Protein AF-A0A8S9ZJB3-F1 (afdb_monomer)

Secondary structure (DSSP, 8-state):
--HHHHHHHHHHHHHHHHHTT---S-------S-S----TTS-SS--S-SEEEEEESS--EEEE-TTS-EEEE-TT-EEEEEHHHHHHHHHTTSEE-TT-----

Sequence (104 aa):
MNKNGLKIIMKLLLNFKMNLGKEDEENDEGEINGGNGVNLFNFVDPPDKLMVKVRAIKDSGEFETSDGITIILSKGAVHLLPRQDCENLVRKVFIELPNVLFNR

Solvent-accessible surface area (backbone atoms only — not comparable to full-atom values): 6706 Å² total; per-residue (Å²): 134,59,74,68,60,55,51,50,52,51,52,50,52,50,52,50,63,74,52,62,86,63,72,74,98,66,93,71,98,67,90,72,86,61,100,76,72,78,63,80,85,55,72,80,60,80,81,90,54,67,64,40,61,33,32,21,70,40,71,66,52,76,45,73,41,93,88,72,51,75,44,75,38,41,56,67,41,74,48,80,42,50,43,79,58,44,53,63,34,40,76,71,61,38,36,46,60,88,74,74,67,73,84,123

Foldseek 3Di:
DDPVVVVVVVVVVLVCVVCVPPDDPDDDPDPPPDPDDDPCVPCVDPPPDQKFKKFFQAFDQWDAAPVRDIDGQHHRDIDIHGSVRVVVCVNVRGIDGPPPPPPD

Mean predicted aligned error: 14.65 Å

Structure (mmCIF, N/CA/C/O backbone):
data_AF-A0A8S9ZJB3-F1
#
_entry.id   AF-A0A8S9ZJB3-F1
#
loop_
_atom_site.group_PDB
_atom_site.id
_atom_site.type_symbol
_atom_site.label_atom_id
_atom_site.label_alt_id
_atom_site.label_comp_id
_atom_site.label_asym_id
_atom_site.label_entity_id
_atom_site.label_seq_id
_atom_site.pdbx_PDB_ins_code
_atom_site.Cartn_x
_atom_site.Cartn_y
_atom_site.Cartn_z
_atom_site.occupancy
_atom_site.B_iso_or_equiv
_atom_site.auth_seq_id
_atom_site.auth_comp_id
_atom_site.auth_asym_id
_atom_site.auth_atom_id
_atom_site.pdbx_PDB_model_num
ATOM 1 N N . MET A 1 1 ? 1.118 -24.696 17.067 1.00 54.06 1 MET A N 1
ATOM 2 C CA . MET A 1 1 ? 1.921 -23.471 17.299 1.00 54.06 1 MET A CA 1
ATOM 3 C C . MET A 1 1 ? 1.103 -22.498 18.152 1.00 54.06 1 MET A C 1
ATOM 5 O O . MET A 1 1 ? -0.030 -22.207 17.790 1.00 54.06 1 MET A O 1
ATOM 9 N N . ASN A 1 2 ? 1.596 -22.085 19.328 1.00 67.00 2 ASN A N 1
ATOM 10 C CA . ASN A 1 2 ? 0.842 -21.243 20.275 1.00 67.00 2 ASN A CA 1
ATOM 11 C C . ASN A 1 2 ? 0.669 -19.815 19.711 1.00 67.00 2 ASN A C 1
ATOM 13 O O . ASN A 1 2 ? 1.636 -19.226 19.224 1.00 67.00 2 ASN A O 1
ATOM 17 N N . LYS A 1 3 ? -0.545 -19.247 19.799 1.00 63.62 3 LYS A N 1
ATOM 18 C CA . LYS A 1 3 ? -0.897 -17.892 19.317 1.00 63.62 3 LYS A CA 1
ATOM 19 C C . LYS A 1 3 ? 0.048 -16.804 19.851 1.00 63.62 3 LYS A C 1
ATOM 21 O O . LYS A 1 3 ? 0.282 -15.809 19.170 1.00 63.62 3 LYS A O 1
ATOM 26 N N . ASN A 1 4 ? 0.627 -17.014 21.033 1.00 70.12 4 ASN A N 1
ATOM 27 C CA . ASN A 1 4 ? 1.584 -16.089 21.641 1.00 70.12 4 ASN A CA 1
ATOM 28 C C . ASN A 1 4 ? 2.956 -16.125 20.951 1.00 70.12 4 ASN A C 1
ATOM 30 O O . ASN A 1 4 ? 3.539 -15.073 20.706 1.00 70.12 4 ASN A O 1
ATOM 34 N N . GLY A 1 5 ? 3.432 -17.309 20.552 1.00 69.50 5 GLY A N 1
ATOM 35 C CA . GLY A 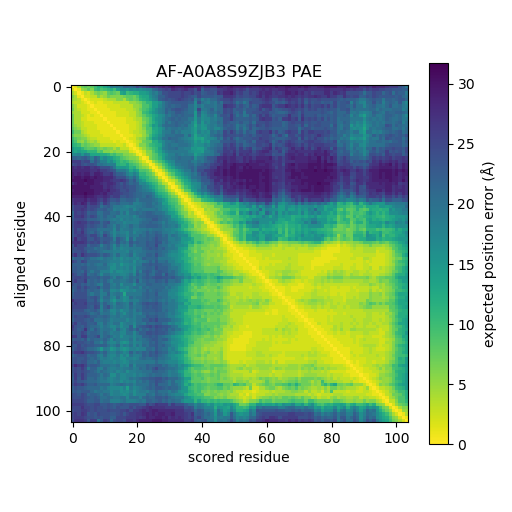1 5 ? 4.688 -17.456 19.808 1.00 69.50 5 GLY A CA 1
ATOM 36 C C . GLY A 1 5 ? 4.613 -16.817 18.421 1.00 69.50 5 GLY A C 1
ATOM 37 O O . GLY A 1 5 ? 5.542 -16.142 17.992 1.00 69.50 5 GLY A O 1
ATOM 38 N N . LEU A 1 6 ? 3.459 -16.937 17.760 1.00 59.84 6 LEU A N 1
ATOM 39 C CA . LEU A 1 6 ? 3.234 -16.338 16.442 1.00 59.84 6 LEU A CA 1
ATOM 40 C C . LEU A 1 6 ? 3.214 -14.798 16.500 1.00 59.84 6 LEU A C 1
ATOM 42 O O . LEU A 1 6 ? 3.757 -14.139 15.617 1.00 59.84 6 LEU A O 1
ATOM 46 N N . LYS A 1 7 ? 2.662 -14.217 17.578 1.00 58.25 7 LYS A N 1
ATOM 47 C CA . LYS A 1 7 ? 2.715 -12.765 17.834 1.00 58.25 7 LYS A CA 1
ATOM 48 C C . LYS A 1 7 ? 4.140 -12.264 18.064 1.00 58.25 7 LYS A C 1
ATOM 50 O O . LYS A 1 7 ? 4.480 -11.190 17.581 1.00 58.25 7 LYS A O 1
ATOM 55 N N . ILE A 1 8 ? 4.958 -13.027 18.787 1.00 79.06 8 ILE A N 1
ATOM 56 C CA . ILE A 1 8 ? 6.355 -12.669 19.071 1.00 79.06 8 ILE A CA 1
ATOM 57 C C . ILE A 1 8 ? 7.169 -12.646 17.776 1.00 79.06 8 ILE A C 1
ATOM 59 O O . ILE A 1 8 ? 7.843 -11.658 17.497 1.00 79.06 8 ILE A O 1
ATOM 63 N N . ILE A 1 9 ? 7.034 -13.687 16.952 1.00 73.00 9 ILE A N 1
ATOM 64 C CA . ILE A 1 9 ? 7.740 -13.795 15.671 1.00 73.00 9 ILE A CA 1
ATOM 65 C C . ILE A 1 9 ? 7.311 -12.677 14.713 1.00 73.00 9 ILE A C 1
ATOM 67 O O . ILE A 1 9 ? 8.162 -12.038 14.103 1.00 73.00 9 ILE A O 1
ATOM 71 N N . MET A 1 10 ? 6.013 -12.366 14.635 1.00 56.34 10 MET A N 1
ATOM 72 C CA . MET A 1 10 ? 5.525 -11.246 13.820 1.00 56.34 10 MET A CA 1
ATOM 73 C C . MET A 1 10 ? 6.046 -9.891 14.302 1.00 56.34 10 MET A C 1
ATOM 75 O O . MET A 1 10 ? 6.394 -9.043 13.485 1.00 56.34 10 MET A O 1
ATOM 79 N N . LYS A 1 11 ? 6.148 -9.685 15.619 1.00 63.81 11 LYS A N 1
ATOM 80 C CA . LYS A 1 11 ? 6.689 -8.446 16.189 1.00 63.81 11 LYS A CA 1
ATOM 81 C C . LYS A 1 11 ? 8.191 -8.307 15.917 1.00 63.81 11 LYS A C 1
ATOM 83 O O . LYS A 1 11 ? 8.638 -7.213 15.595 1.00 63.81 11 LYS A O 1
ATOM 88 N N . LEU A 1 12 ? 8.941 -9.410 15.981 1.00 69.75 12 LEU A N 1
ATOM 89 C CA . LEU A 1 12 ? 10.357 -9.474 15.602 1.00 69.75 12 LEU A CA 1
ATOM 90 C C . LEU A 1 12 ? 10.564 -9.195 14.111 1.00 69.75 12 LEU A C 1
ATOM 92 O O . LEU A 1 12 ? 11.403 -8.372 13.769 1.00 69.75 12 LEU A O 1
ATOM 96 N N . LEU A 1 13 ? 9.764 -9.809 13.236 1.00 68.50 13 LEU A N 1
ATOM 97 C CA . LEU A 1 13 ? 9.792 -9.559 11.791 1.00 68.50 13 LEU A CA 1
ATOM 98 C C . LEU A 1 13 ? 9.463 -8.105 11.451 1.00 68.50 13 LEU A C 1
ATOM 100 O O . LEU A 1 13 ? 10.121 -7.514 10.600 1.00 68.50 13 LEU A O 1
ATOM 104 N N . LEU A 1 14 ? 8.467 -7.519 12.121 1.00 65.38 14 LEU A N 1
ATOM 105 C CA . LEU A 1 14 ? 8.123 -6.111 11.942 1.00 65.38 14 LEU A CA 1
ATOM 106 C C . LEU A 1 14 ? 9.280 -5.212 12.390 1.00 65.38 14 LEU A C 1
ATOM 108 O O . LEU A 1 14 ? 9.643 -4.288 11.675 1.00 65.38 14 LEU A O 1
ATOM 112 N N . ASN A 1 15 ? 9.899 -5.513 13.533 1.00 65.50 15 ASN A N 1
ATOM 113 C CA . ASN A 1 15 ? 11.024 -4.733 14.042 1.00 65.50 15 ASN A CA 1
ATOM 114 C C . ASN A 1 15 ? 12.263 -4.862 13.141 1.00 65.50 15 ASN A C 1
ATOM 116 O O . ASN A 1 15 ? 12.919 -3.871 12.850 1.00 65.50 15 ASN A O 1
ATOM 120 N N . PHE A 1 16 ? 12.547 -6.060 12.631 1.00 69.19 16 PHE A N 1
ATOM 121 C CA . PHE A 1 16 ? 13.622 -6.288 11.667 1.00 69.19 16 PHE A CA 1
ATOM 122 C C . PHE A 1 16 ? 13.385 -5.501 10.371 1.00 69.19 16 PHE A C 1
ATOM 124 O O . PHE A 1 16 ? 14.266 -4.774 9.928 1.00 69.19 16 PHE A O 1
ATOM 131 N N . LYS A 1 17 ? 12.164 -5.545 9.820 1.00 62.09 17 LYS A N 1
ATOM 132 C CA . LYS A 1 17 ? 11.786 -4.763 8.630 1.00 62.09 17 LYS A CA 1
ATOM 133 C C . LYS A 1 17 ? 11.864 -3.250 8.850 1.00 62.09 17 LYS A C 1
ATOM 135 O O . LYS A 1 17 ? 12.213 -2.532 7.926 1.00 62.09 17 LYS A O 1
ATOM 140 N N . MET A 1 18 ? 11.543 -2.769 10.051 1.00 59.41 18 MET A N 1
ATOM 141 C CA . MET A 1 18 ? 11.586 -1.340 10.387 1.00 59.41 18 MET A CA 1
ATOM 142 C C . MET A 1 18 ? 13.001 -0.805 10.623 1.00 59.41 18 MET A C 1
ATOM 144 O O . MET A 1 18 ? 13.177 0.410 10.650 1.00 59.41 18 MET A O 1
ATOM 148 N N . ASN A 1 19 ? 13.982 -1.682 10.841 1.00 62.72 19 ASN A N 1
ATOM 149 C CA . ASN A 1 19 ? 15.374 -1.300 11.090 1.00 62.72 19 ASN A CA 1
ATOM 150 C C . ASN A 1 19 ? 16.316 -1.711 9.951 1.00 62.72 19 ASN A C 1
ATOM 152 O O . ASN A 1 19 ? 17.501 -1.409 9.998 1.00 62.72 19 ASN A O 1
ATOM 156 N N . LEU A 1 20 ? 15.796 -2.365 8.913 1.00 55.19 20 LEU A N 1
ATOM 157 C CA . LEU A 1 20 ? 16.545 -2.643 7.699 1.00 55.19 20 LEU A CA 1
ATOM 158 C C . LEU A 1 20 ? 16.726 -1.349 6.894 1.00 55.19 20 LEU A C 1
ATOM 160 O O . LEU A 1 20 ? 15.736 -0.728 6.510 1.00 55.19 20 LEU A O 1
ATOM 164 N N . GLY A 1 21 ? 17.973 -0.952 6.638 1.00 50.91 21 GLY A N 1
ATOM 165 C CA . GLY A 1 21 ? 18.290 0.257 5.866 1.00 50.91 21 GLY A CA 1
ATOM 166 C C . GLY A 1 21 ? 18.156 1.568 6.644 1.00 50.91 21 GLY A C 1
ATOM 167 O O . GLY A 1 21 ? 18.165 2.630 6.034 1.00 50.91 21 GLY A O 1
ATOM 168 N N . LYS A 1 22 ? 18.028 1.514 7.977 1.00 57.78 22 LYS A N 1
ATOM 169 C CA . LYS A 1 22 ? 18.418 2.658 8.803 1.00 57.78 22 LYS A CA 1
ATOM 170 C C . LYS A 1 22 ? 19.936 2.621 8.894 1.00 57.78 22 LYS A C 1
ATOM 172 O O . LYS A 1 22 ? 20.476 1.745 9.563 1.00 57.78 22 LYS A O 1
ATOM 177 N N . GLU A 1 23 ? 20.585 3.489 8.137 1.00 58.19 23 GLU A N 1
ATOM 178 C CA . GLU A 1 23 ? 22.001 3.794 8.311 1.00 58.19 23 GLU A CA 1
ATOM 179 C C . GLU A 1 23 ? 22.188 4.348 9.729 1.00 58.19 23 GLU A C 1
ATOM 181 O O . GLU A 1 23 ? 21.340 5.102 10.220 1.00 58.19 23 GLU A O 1
ATOM 186 N N . ASP A 1 24 ? 23.253 3.925 10.411 1.00 54.84 24 ASP A N 1
ATOM 187 C CA . ASP A 1 24 ? 23.733 4.670 11.568 1.00 54.84 24 ASP A CA 1
ATOM 188 C C . ASP A 1 24 ? 24.014 6.094 11.068 1.00 54.84 24 ASP A C 1
ATOM 190 O O . ASP A 1 24 ? 24.601 6.260 10.000 1.00 54.84 24 ASP A O 1
ATOM 194 N N . GLU A 1 25 ? 23.540 7.120 11.777 1.00 54.03 25 GLU A N 1
ATOM 195 C CA . GLU A 1 25 ? 23.898 8.511 11.483 1.00 54.03 25 GLU A CA 1
ATOM 196 C C . GLU A 1 25 ? 25.404 8.706 11.745 1.00 54.03 25 GLU A C 1
ATOM 198 O O . GLU A 1 25 ? 25.810 9.272 12.757 1.00 54.03 25 GLU A O 1
ATOM 203 N N . GLU A 1 26 ? 26.250 8.221 10.842 1.00 53.84 26 GLU A N 1
ATOM 204 C CA . GLU A 1 26 ? 27.642 8.616 10.706 1.00 53.84 26 GLU A CA 1
ATOM 205 C C . GLU A 1 26 ? 27.876 9.027 9.254 1.00 53.84 26 GLU A C 1
ATOM 207 O O . GLU A 1 26 ? 27.644 8.274 8.313 1.00 53.84 26 GLU A O 1
ATOM 212 N N . ASN A 1 27 ? 28.269 10.292 9.108 1.00 58.50 27 ASN A N 1
ATOM 213 C CA . ASN A 1 27 ? 28.567 10.957 7.850 1.00 58.50 27 ASN A CA 1
ATOM 214 C C . ASN A 1 27 ? 29.489 10.102 6.971 1.00 58.50 27 ASN A C 1
ATOM 216 O O . ASN A 1 27 ? 30.607 9.815 7.391 1.00 58.50 27 ASN A O 1
ATOM 220 N N . ASP A 1 28 ? 29.091 9.822 5.730 1.00 44.66 28 ASP A N 1
ATOM 221 C CA . ASP A 1 28 ? 30.073 9.628 4.668 1.00 44.66 28 ASP A CA 1
ATOM 222 C C . ASP A 1 28 ? 29.515 10.078 3.314 1.00 44.66 28 ASP A C 1
ATOM 224 O O . ASP A 1 28 ? 28.555 9.530 2.765 1.00 44.66 28 ASP A O 1
ATOM 228 N N . GLU A 1 29 ? 30.124 11.137 2.789 1.00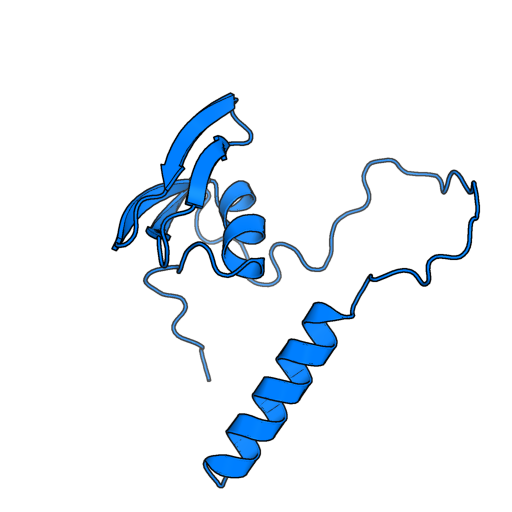 55.84 29 GLU A N 1
ATOM 229 C CA . GLU A 1 29 ? 29.932 11.650 1.439 1.00 55.84 29 GLU A CA 1
ATOM 230 C C . GLU A 1 29 ? 30.553 10.651 0.450 1.00 55.84 29 GLU A C 1
ATOM 232 O O . GLU A 1 29 ? 31.677 10.814 -0.021 1.00 55.84 29 GLU A O 1
ATOM 237 N N . GLY A 1 30 ? 29.833 9.569 0.163 1.00 41.19 30 GLY A N 1
ATOM 238 C CA . GLY A 1 30 ? 30.260 8.529 -0.766 1.00 41.19 30 GLY A CA 1
ATOM 239 C C . GLY A 1 30 ? 29.276 8.381 -1.913 1.00 41.19 30 GLY A C 1
ATOM 240 O O . GLY A 1 30 ? 28.302 7.641 -1.813 1.00 41.19 30 GLY A O 1
ATOM 241 N N . GLU A 1 31 ? 29.541 9.058 -3.027 1.00 57.31 31 GLU A N 1
ATOM 242 C CA . GLU A 1 31 ? 28.855 8.846 -4.301 1.00 57.31 31 GLU A CA 1
ATOM 243 C C . GLU A 1 31 ? 29.125 7.413 -4.812 1.00 57.31 31 GLU A C 1
ATOM 245 O O . GLU A 1 31 ? 30.055 7.141 -5.575 1.00 57.31 31 GLU A O 1
ATOM 250 N N . ILE A 1 32 ? 28.314 6.450 -4.372 1.00 48.47 32 ILE A N 1
ATOM 251 C CA . ILE A 1 32 ? 28.300 5.089 -4.916 1.00 48.47 32 ILE A CA 1
ATOM 252 C C . ILE A 1 32 ? 27.499 5.073 -6.222 1.00 48.47 32 ILE A C 1
ATOM 254 O O . ILE A 1 32 ? 26.283 4.915 -6.242 1.00 48.47 32 ILE A O 1
ATOM 258 N N . ASN A 1 33 ? 28.231 5.270 -7.321 1.00 45.03 33 ASN A N 1
ATOM 259 C CA . ASN A 1 33 ? 28.012 4.710 -8.660 1.00 45.03 33 ASN A CA 1
ATOM 260 C C . ASN A 1 33 ? 26.689 3.936 -8.865 1.00 45.03 33 ASN A C 1
ATOM 262 O O . ASN A 1 33 ? 26.578 2.767 -8.496 1.00 45.03 33 ASN A O 1
ATOM 266 N N . GLY A 1 34 ? 25.743 4.559 -9.581 1.00 43.28 34 GLY A N 1
ATOM 267 C CA . GLY A 1 34 ? 24.556 3.901 -10.137 1.00 43.28 34 GLY A CA 1
ATOM 268 C C . GLY A 1 34 ? 23.239 4.441 -9.583 1.00 43.28 34 GLY A C 1
ATOM 269 O O . GLY A 1 34 ? 22.549 3.744 -8.848 1.00 43.28 34 GLY A O 1
ATOM 270 N N . GLY A 1 35 ? 22.845 5.652 -9.995 1.00 44.38 35 GLY A N 1
ATOM 271 C CA . GLY A 1 35 ? 21.630 6.369 -9.553 1.00 44.38 35 GLY A CA 1
ATOM 272 C C . GLY A 1 35 ? 20.273 5.683 -9.801 1.00 44.38 35 GLY A C 1
ATOM 273 O O . GLY A 1 35 ? 19.232 6.284 -9.562 1.00 44.38 35 GLY A O 1
ATOM 274 N N . ASN A 1 36 ? 20.271 4.420 -10.227 1.00 56.34 36 ASN A N 1
ATOM 275 C CA . ASN A 1 36 ? 19.101 3.565 -10.397 1.00 56.34 36 ASN A CA 1
ATOM 276 C C . ASN A 1 36 ? 19.296 2.245 -9.630 1.00 56.34 36 ASN A C 1
ATOM 278 O O . ASN A 1 36 ? 19.180 1.155 -10.194 1.00 56.34 36 ASN A O 1
ATOM 282 N N . GLY A 1 37 ? 19.616 2.327 -8.338 1.00 62.78 37 GLY A N 1
ATOM 283 C CA . GLY A 1 37 ? 19.548 1.166 -7.455 1.00 62.78 37 GLY A CA 1
ATOM 284 C C . GLY A 1 37 ? 18.127 0.595 -7.445 1.00 62.78 37 GLY A C 1
ATOM 285 O O . GLY A 1 37 ? 17.153 1.315 -7.226 1.00 62.78 37 GLY A O 1
ATOM 286 N N . VAL A 1 38 ? 17.985 -0.704 -7.705 1.00 60.16 38 VAL A N 1
ATOM 287 C CA . VAL A 1 38 ? 16.683 -1.375 -7.622 1.00 60.16 38 VAL A CA 1
ATOM 288 C C . VAL A 1 38 ? 16.387 -1.626 -6.147 1.00 60.16 38 VAL A C 1
ATOM 290 O O . VAL A 1 38 ? 17.127 -2.348 -5.480 1.00 60.16 38 VAL A O 1
ATOM 293 N N . ASN A 1 39 ? 15.316 -1.036 -5.613 1.00 64.94 39 ASN A N 1
ATOM 294 C CA . ASN A 1 39 ? 14.908 -1.300 -4.237 1.00 64.94 39 ASN A CA 1
ATOM 295 C C . ASN A 1 39 ? 14.346 -2.728 -4.134 1.00 64.94 39 ASN A C 1
ATOM 297 O O . ASN A 1 39 ? 13.184 -2.968 -4.448 1.00 64.94 39 ASN A O 1
ATOM 301 N N . LEU A 1 40 ? 15.174 -3.671 -3.678 1.00 65.25 40 LEU A N 1
ATOM 302 C CA . LEU A 1 40 ? 14.824 -5.090 -3.529 1.00 65.25 40 LEU A CA 1
ATOM 303 C C . LEU A 1 40 ? 13.747 -5.352 -2.456 1.00 65.25 40 LEU A C 1
ATOM 305 O O . LEU A 1 40 ? 13.234 -6.465 -2.359 1.00 65.25 40 LEU A O 1
ATOM 309 N N . PHE A 1 41 ? 13.398 -4.347 -1.643 1.00 63.12 41 PHE A N 1
ATOM 310 C CA . PHE A 1 41 ? 12.285 -4.418 -0.689 1.00 63.12 41 PHE A CA 1
ATOM 311 C C . PHE A 1 41 ? 10.949 -3.983 -1.295 1.00 63.12 41 PHE A C 1
ATOM 313 O O . PHE A 1 41 ? 9.907 -4.158 -0.651 1.00 63.12 41 PHE A O 1
ATOM 320 N N . ASN A 1 42 ? 10.970 -3.390 -2.490 1.00 61.06 42 ASN A N 1
ATOM 321 C CA . ASN A 1 42 ? 9.785 -3.080 -3.279 1.00 61.06 42 ASN A CA 1
ATOM 322 C C . ASN A 1 42 ? 9.400 -4.307 -4.122 1.00 61.06 42 ASN A C 1
ATOM 324 O O . ASN A 1 42 ? 10.268 -5.031 -4.602 1.00 61.06 42 ASN A O 1
ATOM 328 N N . PHE A 1 43 ? 8.102 -4.541 -4.314 1.00 62.97 43 PHE A N 1
ATOM 329 C CA . PHE A 1 43 ? 7.564 -5.552 -5.234 1.00 62.97 43 PHE A CA 1
ATOM 330 C C . PHE A 1 43 ? 8.044 -6.999 -5.000 1.00 62.97 43 PHE A C 1
ATOM 332 O O . PHE A 1 43 ? 8.228 -7.756 -5.950 1.00 62.97 43 PHE A O 1
ATOM 339 N N . VAL A 1 44 ? 8.221 -7.401 -3.733 1.00 63.97 44 VAL A N 1
ATOM 340 C CA . VAL A 1 44 ? 8.599 -8.785 -3.361 1.00 63.97 44 VAL A CA 1
ATOM 341 C C . VAL A 1 44 ? 7.588 -9.807 -3.896 1.00 63.97 44 VAL A C 1
ATOM 343 O O . VAL A 1 44 ? 7.967 -10.906 -4.292 1.00 63.97 44 VAL A O 1
ATOM 346 N N . ASP A 1 45 ? 6.312 -9.420 -3.949 1.00 63.31 45 ASP A N 1
ATOM 347 C CA . ASP A 1 45 ? 5.292 -10.157 -4.687 1.00 63.31 45 ASP A CA 1
ATOM 348 C C . ASP A 1 45 ? 5.237 -9.647 -6.135 1.00 63.31 45 ASP A C 1
ATOM 350 O O . ASP A 1 45 ? 5.151 -8.424 -6.330 1.00 63.31 45 ASP A O 1
ATOM 354 N N . PRO A 1 46 ? 5.220 -10.545 -7.141 1.00 60.69 46 PRO A N 1
ATOM 355 C CA . PRO A 1 46 ? 5.106 -10.148 -8.538 1.00 60.69 46 PRO A CA 1
ATOM 356 C C . PRO A 1 46 ? 3.882 -9.235 -8.733 1.00 60.69 46 PRO A C 1
ATOM 358 O O . PRO A 1 46 ? 2.810 -9.500 -8.178 1.00 60.69 46 PRO A O 1
ATOM 361 N N . PRO A 1 47 ? 4.014 -8.121 -9.475 1.00 62.62 47 PRO A N 1
ATOM 362 C CA . PRO A 1 47 ? 2.921 -7.175 -9.621 1.00 62.62 47 PRO A CA 1
ATOM 363 C C . PRO A 1 47 ? 1.816 -7.767 -10.505 1.00 62.62 47 PRO A C 1
ATOM 365 O O . PRO A 1 47 ? 1.885 -7.705 -11.727 1.00 62.62 47 PRO A O 1
ATOM 368 N N . ASP A 1 48 ? 0.755 -8.283 -9.882 1.00 69.06 48 ASP A N 1
ATOM 369 C CA . ASP A 1 48 ? -0.424 -8.788 -10.605 1.00 69.06 48 ASP A CA 1
ATOM 370 C C . ASP A 1 48 ? -1.176 -7.683 -11.367 1.00 69.06 48 ASP A C 1
ATOM 372 O O . ASP A 1 48 ? -1.844 -7.945 -12.369 1.00 69.06 48 ASP A O 1
ATOM 376 N N . LYS A 1 49 ? -1.138 -6.441 -10.857 1.00 73.75 49 LYS A N 1
ATOM 377 C CA . LYS A 1 49 ? -1.866 -5.283 -11.402 1.00 73.75 49 LYS A CA 1
AT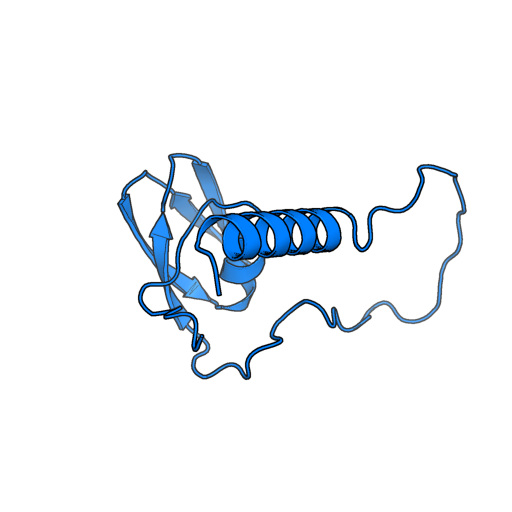OM 378 C C . LYS A 1 49 ? -1.107 -3.984 -11.141 1.00 73.75 49 LYS A C 1
ATOM 380 O O . LYS A 1 49 ? -0.621 -3.764 -10.032 1.00 73.75 49 LYS A O 1
ATOM 385 N N . LEU A 1 50 ? -1.086 -3.106 -12.146 1.00 81.00 50 LEU A N 1
ATOM 386 C CA . LEU A 1 50 ? -0.493 -1.764 -12.064 1.00 81.00 50 LEU A CA 1
ATOM 387 C C . LEU A 1 50 ? -1.282 -0.831 -11.134 1.00 81.00 50 LEU A C 1
ATOM 389 O O . LEU A 1 50 ? -0.686 -0.065 -10.385 1.00 81.00 50 LEU A O 1
ATOM 393 N N . MET A 1 51 ? -2.613 -0.935 -11.150 1.00 84.25 51 MET A N 1
ATOM 394 C CA . MET A 1 51 ? -3.522 -0.169 -10.296 1.00 84.25 51 MET A CA 1
ATOM 395 C C . MET A 1 51 ? -4.138 -1.073 -9.232 1.00 84.25 51 MET A C 1
ATOM 397 O O . MET A 1 51 ? -4.615 -2.173 -9.533 1.00 84.25 51 MET A O 1
ATOM 401 N N . VAL A 1 52 ? -4.176 -0.597 -7.991 1.00 85.31 52 VAL A N 1
ATOM 402 C CA . VAL A 1 52 ? -4.727 -1.332 -6.852 1.00 85.31 52 VAL A CA 1
ATOM 403 C C . VAL A 1 52 ? -5.734 -0.477 -6.096 1.00 85.31 52 VAL A C 1
ATOM 405 O O . VAL A 1 52 ? -5.540 0.713 -5.858 1.00 85.31 52 VAL A O 1
ATOM 408 N N . LYS A 1 53 ? -6.856 -1.097 -5.731 1.00 88.00 53 LYS A N 1
ATOM 409 C CA . LYS A 1 53 ? -7.843 -0.485 -4.843 1.00 88.00 53 LYS A CA 1
ATOM 410 C C . LYS A 1 53 ? -7.291 -0.562 -3.425 1.00 88.00 53 LYS A C 1
ATOM 412 O O . LYS A 1 53 ? -6.853 -1.635 -3.035 1.00 88.00 53 LYS A O 1
ATOM 417 N N . VAL A 1 54 ? -7.310 0.525 -2.670 1.00 88.12 54 VAL A N 1
ATOM 418 C CA . VAL A 1 54 ? -6.771 0.610 -1.303 1.00 88.12 54 VAL A CA 1
ATOM 419 C C . VAL A 1 54 ? -7.743 1.347 -0.402 1.00 88.12 54 VAL A C 1
ATOM 421 O O . VAL A 1 54 ? -8.502 2.189 -0.878 1.00 88.12 54 VAL A O 1
ATOM 424 N N . ARG A 1 55 ? -7.733 1.036 0.894 1.00 90.00 55 ARG A N 1
ATOM 425 C CA . ARG A 1 55 ? -8.532 1.744 1.901 1.00 90.00 55 ARG A CA 1
ATOM 426 C C . ARG A 1 55 ? -7.617 2.481 2.869 1.00 90.00 55 ARG A C 1
ATOM 428 O O . ARG A 1 55 ? -6.673 1.890 3.381 1.00 90.00 55 ARG A O 1
ATOM 435 N N . ALA A 1 56 ? -7.897 3.750 3.135 1.00 91.00 56 ALA A N 1
ATOM 436 C CA . ALA A 1 56 ? -7.173 4.520 4.137 1.00 91.00 56 ALA A CA 1
ATOM 437 C C . ALA A 1 56 ? -7.541 4.057 5.554 1.00 91.00 56 ALA A C 1
ATOM 439 O O . ALA A 1 56 ? -8.715 3.906 5.897 1.00 91.00 56 ALA A O 1
ATOM 440 N N . ILE A 1 57 ? -6.530 3.837 6.390 1.00 88.94 57 ILE A N 1
ATOM 441 C CA . ILE A 1 57 ? -6.684 3.331 7.764 1.00 88.94 57 ILE A CA 1
ATOM 442 C C . ILE A 1 57 ? -6.860 4.495 8.755 1.00 88.94 57 ILE A C 1
ATOM 444 O O . ILE A 1 57 ? -7.529 4.354 9.784 1.00 88.94 57 ILE A O 1
ATOM 448 N N . LYS A 1 58 ? -6.274 5.656 8.445 1.00 85.75 58 LYS A N 1
ATOM 449 C CA . LYS A 1 58 ? -6.306 6.880 9.255 1.00 85.75 58 LYS A CA 1
ATOM 450 C C . LYS A 1 58 ? -6.281 8.118 8.361 1.00 85.75 58 LYS A C 1
ATOM 452 O O . LYS A 1 58 ? -5.842 8.032 7.218 1.00 85.75 58 LYS A O 1
ATOM 457 N N . ASP A 1 59 ? -6.728 9.242 8.906 1.00 88.75 59 ASP A N 1
ATOM 458 C CA . ASP A 1 59 ? -6.653 10.535 8.234 1.00 88.75 59 ASP A CA 1
ATOM 459 C C . ASP A 1 59 ? -5.191 10.965 8.111 1.00 88.75 59 ASP A C 1
ATOM 461 O O . ASP A 1 59 ? -4.459 10.996 9.105 1.00 88.75 59 ASP A O 1
ATOM 465 N N . SER A 1 60 ? -4.758 11.244 6.885 1.00 81.50 60 SER A N 1
ATOM 466 C CA . SER A 1 60 ? -3.365 11.582 6.588 1.00 81.50 60 SER A CA 1
ATOM 467 C C . SER A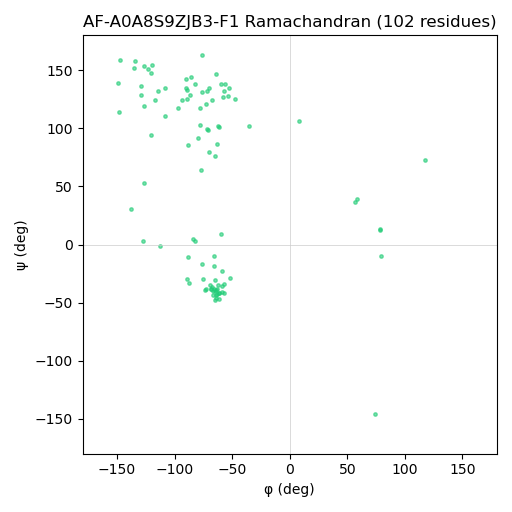 1 60 ? -3.197 12.885 5.808 1.00 81.50 60 SER A C 1
ATOM 469 O O . SER A 1 60 ? -2.069 13.244 5.484 1.00 81.50 60 SER A O 1
ATOM 471 N N . GLY A 1 61 ? -4.298 13.591 5.536 1.00 87.81 61 GLY A N 1
ATOM 472 C CA . GLY A 1 61 ? -4.293 14.821 4.750 1.00 87.81 61 GLY A CA 1
ATOM 473 C C . GLY A 1 61 ? -4.092 14.556 3.259 1.00 87.81 61 GLY A C 1
ATOM 474 O O . GLY A 1 61 ? -4.583 13.557 2.726 1.00 87.81 61 GLY A O 1
ATOM 475 N N . GLU A 1 62 ? -3.399 15.476 2.597 1.00 90.69 62 GLU A N 1
ATOM 476 C CA . GLU A 1 62 ? -3.101 15.419 1.168 1.00 90.69 62 GLU A CA 1
ATOM 477 C C . GLU A 1 62 ? -1.885 14.530 0.884 1.00 90.69 62 GLU A C 1
ATOM 479 O O . GLU A 1 62 ? -0.878 14.565 1.592 1.00 90.69 62 GLU A O 1
ATOM 484 N N . PHE A 1 63 ? -1.988 13.722 -0.167 1.00 88.38 63 PHE A N 1
ATOM 485 C CA . PHE A 1 63 ? -0.918 12.881 -0.681 1.00 88.38 63 PHE A CA 1
ATOM 486 C C . PHE A 1 63 ? -0.776 13.105 -2.182 1.00 88.38 63 PHE A C 1
ATOM 488 O O . PHE A 1 63 ? -1.754 13.004 -2.922 1.00 88.38 63 PHE A O 1
ATOM 495 N N . GLU A 1 64 ? 0.443 13.385 -2.625 1.00 90.06 64 GLU A N 1
ATOM 496 C CA . GLU A 1 64 ? 0.778 13.533 -4.036 1.00 90.06 64 GLU A CA 1
ATOM 497 C C . GLU A 1 64 ? 1.284 12.199 -4.593 1.00 90.06 64 GLU A C 1
ATOM 499 O O . GLU A 1 64 ? 2.203 11.581 -4.051 1.00 90.06 64 GLU A O 1
ATOM 504 N N . THR A 1 65 ? 0.631 11.731 -5.651 1.00 87.69 65 THR A N 1
ATOM 505 C CA . THR A 1 65 ? 1.027 10.530 -6.399 1.00 87.69 65 THR A CA 1
ATOM 506 C C . THR A 1 65 ? 2.228 10.814 -7.297 1.00 87.69 65 THR A C 1
ATOM 508 O O . THR A 1 65 ? 2.514 11.966 -7.616 1.00 87.69 65 THR A O 1
ATOM 511 N N . SER A 1 66 ? 2.911 9.763 -7.756 1.00 84.25 66 SER A N 1
ATOM 512 C CA . SER A 1 66 ? 4.039 9.902 -8.694 1.00 84.25 66 SER A CA 1
ATOM 513 C C . SER A 1 66 ? 3.663 10.585 -10.017 1.00 84.25 66 SER A C 1
ATOM 515 O O . SER A 1 66 ? 4.523 11.194 -10.648 1.00 84.25 66 SER A O 1
ATOM 517 N N . ASP A 1 67 ? 2.383 10.552 -10.395 1.00 84.31 67 ASP A N 1
ATOM 518 C CA . ASP A 1 67 ? 1.843 11.223 -11.584 1.00 84.31 67 ASP A CA 1
ATOM 519 C C . ASP A 1 67 ? 1.485 12.709 -11.339 1.00 84.31 67 ASP A C 1
ATOM 521 O O . ASP A 1 67 ? 0.913 13.364 -12.212 1.00 84.31 67 ASP A O 1
ATOM 525 N N . GLY A 1 68 ? 1.783 13.251 -10.150 1.00 88.19 68 GLY A N 1
ATOM 526 C CA . GLY A 1 68 ? 1.498 14.644 -9.774 1.00 88.19 68 GLY A CA 1
ATOM 527 C C . GLY A 1 68 ? 0.038 14.911 -9.394 1.00 88.19 68 GLY A C 1
ATOM 528 O O . GLY A 1 68 ? -0.393 16.060 -9.320 1.00 88.19 68 GLY A O 1
ATOM 529 N N . ILE A 1 69 ? -0.762 13.862 -9.171 1.00 89.25 69 ILE A N 1
ATOM 530 C CA . ILE A 1 69 ? -2.159 13.997 -8.737 1.00 89.25 69 ILE A CA 1
ATOM 531 C C . ILE A 1 69 ? -2.207 14.023 -7.211 1.00 89.25 69 ILE A C 1
ATOM 533 O O . ILE A 1 69 ? -1.754 13.078 -6.560 1.00 89.25 69 ILE A O 1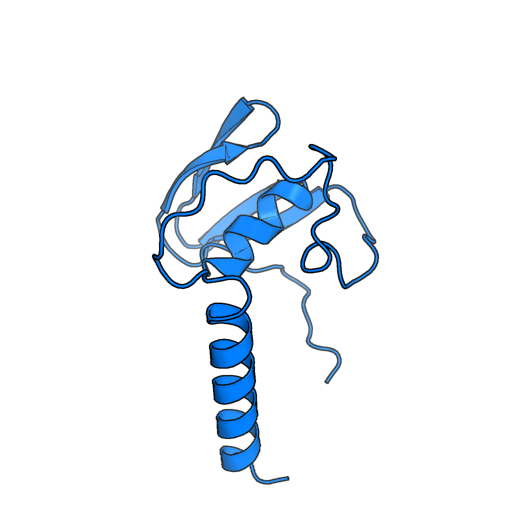
ATOM 537 N N . THR A 1 70 ? -2.824 15.060 -6.646 1.00 91.31 70 THR A N 1
ATOM 538 C CA . THR A 1 70 ? -3.083 15.169 -5.206 1.00 91.31 70 THR A CA 1
ATOM 539 C C . THR A 1 70 ? -4.401 14.492 -4.831 1.00 91.31 70 THR A C 1
ATOM 541 O O . THR A 1 70 ? -5.452 14.776 -5.407 1.00 91.31 70 THR A O 1
ATOM 544 N N . ILE A 1 71 ? -4.361 13.613 -3.830 1.00 90.69 71 ILE A N 1
ATOM 545 C CA . ILE A 1 71 ? -5.535 12.951 -3.254 1.00 90.69 71 ILE A CA 1
ATOM 546 C C . ILE A 1 71 ? -5.636 13.212 -1.750 1.00 90.69 71 ILE A C 1
ATOM 548 O O . ILE A 1 71 ? -4.629 13.362 -1.065 1.00 90.69 71 ILE A O 1
ATOM 552 N N . ILE A 1 72 ? -6.858 13.214 -1.216 1.00 91.31 72 ILE A N 1
ATOM 553 C CA . ILE A 1 72 ? -7.100 13.341 0.226 1.00 91.31 72 ILE A CA 1
ATOM 554 C C . ILE A 1 72 ? -7.306 11.949 0.819 1.00 91.31 72 ILE A C 1
ATOM 556 O O . ILE A 1 72 ? -8.272 11.259 0.486 1.00 91.31 72 ILE A O 1
ATOM 560 N N . LEU A 1 73 ? -6.413 11.551 1.722 1.00 90.06 73 LEU A N 1
ATOM 561 C CA . LEU A 1 73 ? -6.494 10.291 2.456 1.00 90.06 73 LEU A CA 1
ATOM 562 C C . LEU A 1 73 ? -7.310 10.488 3.739 1.00 90.06 73 LEU A C 1
ATOM 564 O O . LEU A 1 73 ? -6.757 10.738 4.813 1.00 90.06 73 LEU A O 1
ATOM 568 N N . SER A 1 74 ? -8.632 10.369 3.621 1.00 91.81 74 SER A N 1
ATOM 569 C CA . SER A 1 74 ? -9.552 10.340 4.766 1.00 91.81 74 SER A CA 1
ATOM 570 C C . SER A 1 74 ? -9.777 8.913 5.256 1.00 91.81 74 SER A C 1
ATOM 572 O O . SER A 1 74 ? -9.898 7.983 4.460 1.00 91.81 74 SER A O 1
ATOM 574 N N . LYS A 1 75 ? -9.886 8.712 6.567 1.00 91.94 75 LYS A N 1
ATOM 575 C CA . LYS A 1 75 ? -10.084 7.396 7.179 1.00 91.94 75 LYS A CA 1
ATOM 576 C C . LYS A 1 75 ? -11.285 6.665 6.57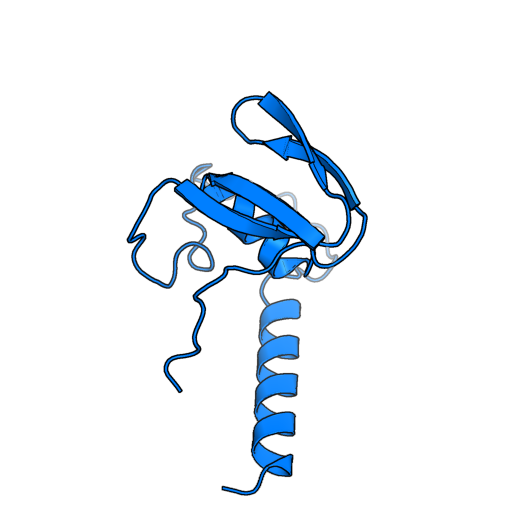1 1.00 91.94 75 LYS A C 1
ATOM 578 O O . LYS A 1 75 ? -12.401 7.173 6.540 1.00 91.94 75 LYS A O 1
ATOM 583 N N . GLY A 1 76 ? -11.058 5.429 6.135 1.00 87.81 76 GLY A N 1
ATOM 584 C CA . GLY A 1 76 ? -12.067 4.572 5.515 1.00 87.81 76 GLY A CA 1
ATOM 585 C C . GLY A 1 76 ? -12.348 4.880 4.043 1.00 87.81 76 GLY A C 1
ATOM 586 O O . GLY A 1 76 ? -13.009 4.067 3.393 1.00 87.81 76 GLY A O 1
ATOM 587 N N . ALA A 1 77 ? -11.827 5.986 3.500 1.00 90.19 77 ALA A N 1
ATOM 588 C CA . ALA A 1 77 ? -11.933 6.294 2.082 1.00 90.19 77 ALA A CA 1
ATOM 589 C C . ALA A 1 77 ? -11.192 5.247 1.249 1.00 90.19 77 ALA A C 1
ATOM 591 O O . ALA A 1 77 ? -10.190 4.663 1.673 1.00 90.19 77 ALA A O 1
ATOM 592 N N . VAL A 1 78 ? -11.726 4.988 0.061 1.00 90.81 78 VAL A N 1
ATOM 593 C CA . VAL A 1 78 ? -11.215 3.964 -0.839 1.00 90.81 78 VAL A CA 1
ATOM 594 C C . VAL A 1 78 ? -10.736 4.627 -2.117 1.00 90.81 78 VAL A C 1
ATOM 596 O O . VAL A 1 78 ? -11.510 5.304 -2.788 1.00 90.81 78 VAL A O 1
ATOM 599 N N . HIS A 1 79 ? -9.476 4.391 -2.463 1.00 90.81 79 HIS A N 1
ATOM 600 C CA . HIS A 1 79 ? -8.813 4.986 -3.619 1.00 90.81 79 HIS A CA 1
ATOM 601 C C . HIS A 1 79 ? -8.350 3.896 -4.582 1.00 90.81 79 HIS A C 1
ATOM 603 O O . HIS A 1 79 ? -8.122 2.754 -4.180 1.00 90.81 79 HIS A O 1
ATOM 609 N N . LEU A 1 80 ?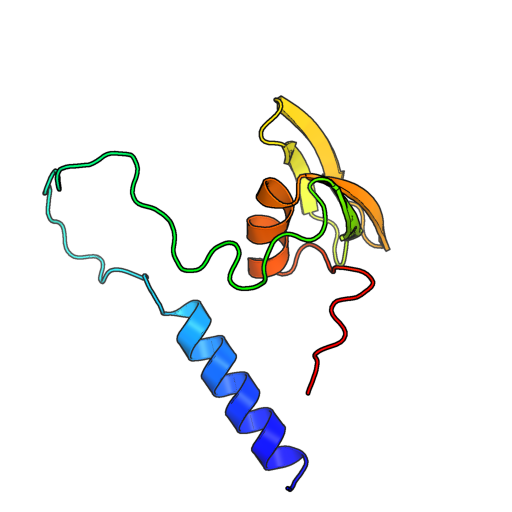 -8.223 4.243 -5.859 1.00 90.00 80 LEU A N 1
ATOM 610 C CA . LEU A 1 80 ? -7.562 3.420 -6.865 1.00 90.00 80 LEU A CA 1
ATOM 611 C C . LEU A 1 80 ? -6.242 4.107 -7.194 1.00 90.00 80 LEU A C 1
ATOM 613 O O . LEU A 1 80 ? -6.263 5.195 -7.760 1.00 90.00 80 LEU A O 1
ATOM 617 N N . LEU A 1 81 ? -5.129 3.502 -6.790 1.00 89.81 81 LEU A N 1
ATOM 618 C CA . LEU A 1 81 ? -3.806 4.114 -6.881 1.00 89.81 81 LEU A CA 1
ATOM 619 C C . LEU A 1 81 ? -2.815 3.201 -7.609 1.00 89.81 81 LEU A C 1
ATOM 621 O O . LEU A 1 81 ? -2.970 1.972 -7.558 1.00 89.81 81 LEU A O 1
ATOM 625 N N . PRO A 1 82 ? -1.778 3.773 -8.244 1.00 87.69 82 PRO A N 1
ATOM 626 C CA . PRO A 1 82 ? -0.654 3.005 -8.756 1.00 87.69 82 PRO A CA 1
ATOM 627 C C . PRO A 1 82 ? 0.001 2.186 -7.644 1.00 87.69 82 PRO A C 1
ATOM 629 O O . PRO A 1 82 ? 0.201 2.665 -6.522 1.00 87.69 82 PRO A O 1
ATOM 632 N N . ARG A 1 83 ? 0.371 0.937 -7.942 1.00 82.88 83 ARG A N 1
ATOM 633 C CA . ARG A 1 83 ? 0.989 0.042 -6.952 1.00 82.88 83 ARG A CA 1
ATOM 634 C C . ARG A 1 83 ? 2.283 0.632 -6.382 1.00 82.88 83 ARG A C 1
ATOM 636 O O . ARG A 1 83 ? 2.519 0.483 -5.188 1.00 82.88 83 ARG A O 1
ATOM 643 N N . GLN A 1 84 ? 3.055 1.344 -7.206 1.00 80.44 84 GLN A N 1
ATOM 644 C CA . GLN A 1 84 ? 4.280 2.042 -6.797 1.00 80.44 84 GLN A CA 1
ATOM 645 C C . GLN A 1 84 ? 4.046 3.055 -5.665 1.00 80.44 84 GLN A C 1
ATOM 647 O O . GLN A 1 84 ? 4.795 3.075 -4.691 1.00 80.44 84 GLN A O 1
ATOM 652 N N . ASP A 1 85 ? 2.954 3.818 -5.731 1.00 85.31 85 ASP A N 1
ATOM 653 C CA . ASP A 1 85 ? 2.620 4.822 -4.716 1.00 85.31 85 ASP A CA 1
ATOM 654 C C . ASP A 1 85 ? 2.083 4.165 -3.438 1.00 85.31 85 ASP A C 1
ATOM 656 O O . ASP A 1 85 ? 2.264 4.662 -2.323 1.00 85.31 85 ASP A O 1
ATOM 660 N N . CYS A 1 86 ? 1.444 3.002 -3.590 1.00 83.31 86 CYS A N 1
ATOM 661 C CA . CYS A 1 86 ? 0.863 2.263 -2.479 1.00 83.31 86 CYS A CA 1
ATOM 662 C C . CYS A 1 86 ? 1.914 1.666 -1.541 1.00 83.31 86 CYS A C 1
ATOM 664 O O . CYS A 1 86 ? 1.666 1.599 -0.339 1.00 83.31 86 CYS A O 1
ATOM 666 N N . GLU A 1 87 ? 3.073 1.227 -2.035 1.00 74.81 87 GLU A N 1
ATOM 667 C CA . GLU A 1 87 ? 4.064 0.548 -1.187 1.00 74.81 87 GLU A CA 1
ATOM 668 C C . GLU A 1 87 ? 4.582 1.444 -0.060 1.00 74.81 87 GLU A C 1
ATOM 670 O O . GLU A 1 87 ? 4.661 1.022 1.099 1.00 74.81 87 GLU A O 1
ATOM 675 N N . ASN A 1 88 ? 4.851 2.711 -0.375 1.00 74.06 88 ASN A N 1
ATOM 676 C CA . ASN A 1 88 ? 5.286 3.700 0.608 1.00 74.06 88 ASN A CA 1
ATOM 677 C C . ASN A 1 88 ? 4.199 3.976 1.658 1.00 74.06 88 ASN A C 1
ATOM 679 O O . ASN A 1 88 ? 4.496 4.101 2.850 1.00 74.06 88 ASN A O 1
ATOM 683 N N . LEU A 1 89 ? 2.935 4.021 1.233 1.00 79.38 89 LEU A N 1
ATOM 684 C CA . LEU A 1 89 ? 1.786 4.248 2.109 1.00 79.38 89 LEU A CA 1
ATOM 685 C C . LEU A 1 89 ? 1.470 3.033 2.998 1.00 79.38 89 LEU A C 1
ATOM 687 O O . LEU A 1 89 ? 1.140 3.205 4.175 1.00 79.38 89 LEU A O 1
ATOM 691 N N . VAL A 1 90 ?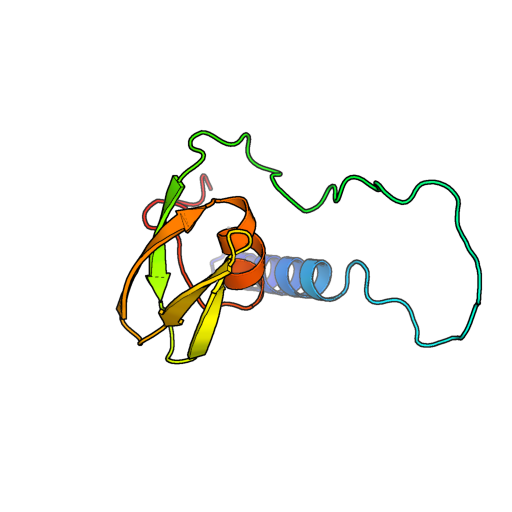 1.610 1.810 2.477 1.00 77.50 90 VAL A N 1
ATOM 692 C CA . VAL A 1 90 ? 1.415 0.559 3.232 1.00 77.50 90 VAL A CA 1
ATOM 693 C C . VAL A 1 90 ? 2.496 0.401 4.303 1.00 77.50 90 VAL A C 1
ATOM 695 O O . VAL A 1 90 ? 2.168 0.091 5.449 1.00 77.50 90 VAL A O 1
ATOM 698 N N . ARG A 1 91 ? 3.771 0.682 3.987 1.00 72.12 91 ARG A N 1
ATOM 699 C CA . ARG A 1 91 ? 4.873 0.623 4.973 1.00 72.12 91 ARG A CA 1
ATOM 700 C C . ARG A 1 91 ? 4.654 1.549 6.162 1.00 72.12 91 ARG A C 1
ATOM 702 O O . ARG A 1 91 ? 4.909 1.167 7.299 1.00 72.12 91 ARG A O 1
ATOM 709 N N . LYS A 1 92 ? 4.150 2.756 5.904 1.00 77.62 92 LYS A N 1
ATOM 710 C CA . LYS A 1 92 ? 3.833 3.750 6.940 1.00 77.62 92 LYS A CA 1
ATOM 711 C C . LYS A 1 92 ? 2.464 3.519 7.606 1.00 77.62 92 LYS A C 1
ATOM 713 O O . LYS A 1 92 ? 2.063 4.296 8.475 1.00 77.62 92 LYS A O 1
ATOM 718 N N . VAL A 1 93 ? 1.757 2.448 7.227 1.00 75.75 93 VAL A N 1
ATOM 719 C CA . VAL A 1 93 ? 0.442 2.055 7.764 1.00 75.75 93 VAL A CA 1
ATOM 720 C C . VAL A 1 93 ? -0.610 3.161 7.571 1.00 75.75 93 VAL A C 1
ATOM 722 O O . VAL A 1 93 ? -1.422 3.447 8.453 1.00 75.75 93 VAL A O 1
ATOM 725 N N . PHE A 1 94 ? -0.582 3.836 6.421 1.00 81.19 94 PHE A N 1
ATOM 726 C CA . PHE A 1 94 ? -1.617 4.802 6.036 1.00 81.19 94 PHE A CA 1
ATOM 727 C C . PHE A 1 94 ? -2.784 4.135 5.310 1.00 81.19 94 PHE A C 1
ATOM 729 O O . PHE A 1 94 ? -3.929 4.549 5.490 1.00 81.19 94 PHE A O 1
ATOM 736 N N . ILE A 1 95 ? -2.512 3.084 4.534 1.00 84.69 95 ILE A N 1
ATOM 737 C CA . ILE A 1 95 ? -3.510 2.377 3.725 1.00 84.69 95 ILE A CA 1
ATOM 738 C C . ILE A 1 95 ? -3.381 0.856 3.868 1.00 84.69 95 ILE A C 1
ATOM 740 O O . ILE A 1 95 ? -2.310 0.341 4.187 1.00 84.69 95 ILE A O 1
ATOM 744 N N . GLU A 1 96 ? -4.462 0.137 3.577 1.00 82.31 96 GLU A N 1
ATOM 745 C CA . GLU A 1 96 ? -4.498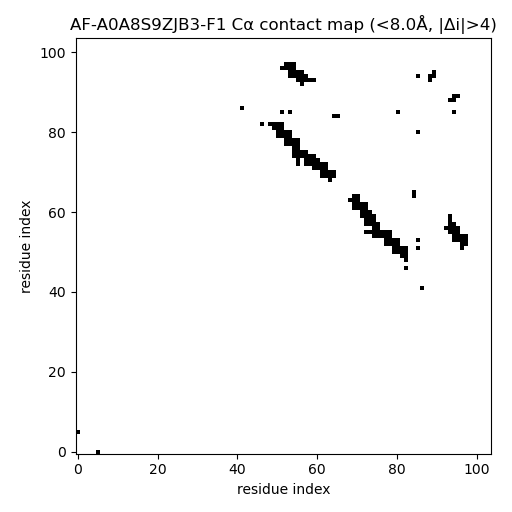 -1.323 3.456 1.00 82.31 96 GLU A CA 1
ATOM 746 C C . GLU A 1 96 ? -4.970 -1.759 2.061 1.00 82.31 96 GLU A C 1
ATOM 748 O O . GLU A 1 96 ? -5.809 -1.111 1.426 1.00 82.31 96 GLU A O 1
ATOM 753 N N . LEU A 1 97 ? -4.441 -2.891 1.595 1.00 80.56 97 LEU A N 1
ATOM 754 C CA . LEU A 1 97 ? -4.857 -3.542 0.357 1.00 80.56 97 LEU A CA 1
ATOM 755 C C . LEU A 1 97 ? -6.001 -4.537 0.652 1.00 80.56 97 LEU A C 1
ATOM 757 O O . LEU A 1 97 ? -5.884 -5.334 1.582 1.00 80.56 97 LEU A O 1
ATOM 761 N N . PRO A 1 98 ? -7.081 -4.562 -0.150 1.00 65.25 98 PRO A N 1
ATOM 762 C CA . PRO A 1 98 ? -8.309 -5.311 0.119 1.00 65.25 98 PRO A CA 1
ATOM 763 C C . PRO A 1 98 ? -8.122 -6.830 0.100 1.00 65.25 98 PRO A C 1
ATOM 765 O O . PRO A 1 98 ? -8.964 -7.531 0.641 1.00 65.25 98 PRO A O 1
ATOM 768 N N . ASN A 1 99 ? -7.040 -7.331 -0.507 1.00 57.62 99 ASN A N 1
ATOM 769 C CA . ASN A 1 99 ? -6.771 -8.759 -0.671 1.00 57.62 99 ASN A CA 1
ATOM 770 C C . ASN A 1 99 ? -5.308 -9.140 -0.404 1.00 57.62 99 ASN A C 1
ATOM 772 O O . ASN A 1 99 ? -4.842 -10.142 -0.940 1.00 57.62 99 ASN A O 1
ATOM 776 N N . VAL A 1 100 ? -4.587 -8.433 0.475 1.00 53.94 100 VAL A N 1
ATOM 777 C CA . VAL A 1 100 ? -3.424 -9.073 1.128 1.00 53.94 100 VAL A CA 1
ATOM 778 C C . VAL A 1 100 ? -3.979 -10.000 2.209 1.00 53.94 100 VAL A C 1
ATOM 780 O O . VAL A 1 100 ? -3.813 -9.813 3.413 1.00 53.94 100 VAL A O 1
ATOM 783 N N . LEU A 1 101 ? -4.721 -11.011 1.754 1.00 40.28 101 LEU A N 1
ATOM 784 C CA . LEU A 1 101 ? -4.797 -12.264 2.464 1.00 40.28 101 LEU A CA 1
ATOM 785 C C . LEU A 1 101 ? -3.360 -12.755 2.464 1.00 40.28 101 LEU A C 1
ATOM 787 O O . LEU A 1 101 ? -2.848 -13.215 1.451 1.00 40.28 101 LEU A O 1
ATOM 791 N N . PHE A 1 102 ? -2.701 -12.558 3.601 1.00 39.91 102 PHE A N 1
ATOM 792 C CA . PHE A 1 102 ? -1.589 -13.379 4.027 1.00 39.91 102 PHE A CA 1
ATOM 793 C C . PHE A 1 102 ? -1.882 -14.815 3.582 1.00 39.91 102 PHE A C 1
ATOM 795 O O . PHE A 1 102 ? -2.694 -15.498 4.215 1.00 39.91 102 PHE A O 1
ATOM 802 N N . ASN A 1 103 ? -1.253 -15.266 2.496 1.00 29.16 103 ASN A N 1
ATOM 803 C CA . ASN A 1 103 ? -0.993 -16.684 2.358 1.00 29.16 103 ASN A CA 1
ATOM 804 C C . ASN A 1 103 ? -0.077 -17.002 3.540 1.00 29.16 103 ASN A C 1
ATOM 806 O O . ASN A 1 103 ? 1.064 -16.547 3.609 1.00 29.16 103 ASN A O 1
ATOM 810 N N . ARG A 1 104 ? -0.706 -17.600 4.552 1.00 39.34 104 ARG A N 1
ATOM 811 C CA . ARG A 1 104 ? -0.086 -18.097 5.774 1.00 39.34 104 ARG A CA 1
ATOM 812 C C . ARG A 1 104 ? 0.954 -19.155 5.462 1.00 39.34 104 ARG A C 1
ATOM 814 O O . ARG A 1 104 ? 0.728 -19.908 4.492 1.00 39.34 104 ARG A O 1
#

Radius of gyration: 16.8 Å; Cα contacts (8 Å, |Δi|>4): 95; chains: 1; bounding box: 42×39×34 Å

pLDDT: mean 71.01, std 15.72, range [29.16, 91.94]

InterPro domains:
  IPR005339 GINS complex, subunit Psf1 [PTHR12914] (38-96)
  IPR056783 DNA replication complex GINS protein PSF1, C-terminal domain [PF24997] (52-96)
  IPR056783 DNA replication complex GINS protein PSF1, C-terminal domain [cd21696] (50-97)

Organism: NCBI:txid189291

Nearest PDB structures (foldseek):
  8ouw-assembly1_A  TM=6.650E-01  e=9.513E-07  Caenorhabditis elegans
  8q6o-assembly1_G  TM=6.278E-01  e=1.727E-05  Xenopus laevis
  8b9d-assembly1_D  TM=6.097E-01  e=4.840E-05  Homo sapiens
  8q6o-assembly1_H  TM=7.073E-01  e=2.545E-01  Xenopus laevis
  2eho-assembly1_C  TM=7.163E-01  e=6.270E-01  Homo sapiens